Protein AF-A0A350T690-F1 (afdb_monomer)

Radius of gyration: 24.0 Å; Cα contacts (8 Å, |Δi|>4): 121; chains: 1; bounding box: 51×42×86 Å

Structure (mmCIF, N/CA/C/O backbone):
data_AF-A0A350T690-F1
#
_entry.id   AF-A0A350T690-F1
#
loop_
_atom_site.group_PDB
_atom_site.id
_atom_site.type_symbol
_atom_site.label_atom_id
_atom_site.label_alt_id
_atom_site.label_comp_id
_atom_site.label_asym_id
_atom_site.label_entity_id
_atom_site.label_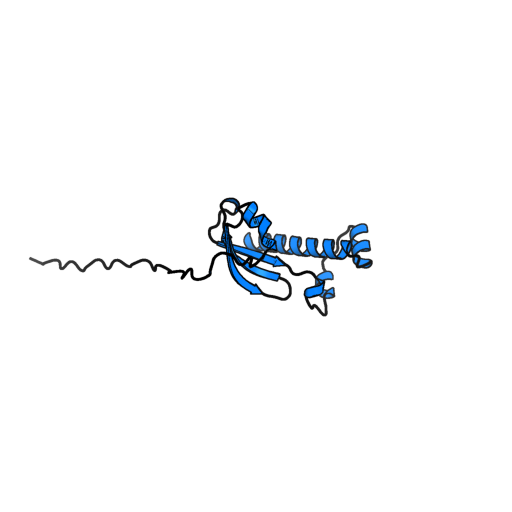seq_id
_atom_site.pdbx_PDB_ins_code
_atom_site.Cartn_x
_atom_site.Cartn_y
_atom_site.Cartn_z
_atom_site.occupancy
_atom_site.B_iso_or_equiv
_atom_site.auth_seq_id
_atom_site.auth_comp_id
_atom_site.auth_asym_id
_atom_site.auth_atom_id
_atom_site.pdbx_PDB_model_num
ATOM 1 N N . MET A 1 1 ? -32.251 -28.801 57.793 1.00 40.56 1 MET A N 1
ATOM 2 C CA . MET A 1 1 ? -32.023 -27.342 57.743 1.00 40.56 1 MET A CA 1
ATOM 3 C C . MET A 1 1 ? -30.608 -27.133 57.214 1.00 40.56 1 MET A C 1
ATOM 5 O O . MET A 1 1 ? -29.666 -27.173 57.987 1.00 40.56 1 MET A O 1
ATOM 9 N N . ALA A 1 2 ? -30.445 -27.100 55.887 1.00 42.25 2 ALA A N 1
ATOM 10 C CA . ALA A 1 2 ? -29.139 -27.029 55.229 1.00 42.25 2 ALA A CA 1
ATOM 11 C C . ALA A 1 2 ? -28.918 -25.597 54.732 1.00 42.25 2 ALA A C 1
ATOM 13 O O . ALA A 1 2 ? -29.647 -25.113 53.866 1.00 42.25 2 ALA A O 1
ATOM 14 N N . THR A 1 3 ? -27.958 -24.905 55.330 1.00 37.97 3 THR A N 1
ATOM 15 C CA . THR A 1 3 ? -27.539 -23.562 54.941 1.00 37.97 3 THR A CA 1
ATOM 16 C C . THR A 1 3 ? -26.763 -23.643 53.628 1.00 37.97 3 THR A C 1
ATOM 18 O O . THR A 1 3 ? -25.667 -24.189 53.561 1.00 37.97 3 THR A O 1
ATOM 21 N N . ARG A 1 4 ? -27.366 -23.115 52.556 1.00 43.03 4 ARG A N 1
ATOM 22 C CA . ARG A 1 4 ? -26.696 -22.841 51.280 1.00 43.03 4 ARG A CA 1
ATOM 23 C C . ARG A 1 4 ? -25.618 -21.785 51.519 1.00 43.03 4 ARG A C 1
ATOM 25 O O . ARG A 1 4 ? -25.939 -20.621 51.740 1.00 43.03 4 ARG A O 1
ATOM 32 N N . THR A 1 5 ? -24.355 -22.181 51.457 1.00 45.44 5 THR A N 1
ATOM 33 C CA . THR A 1 5 ? -23.235 -21.243 51.373 1.00 45.44 5 THR A CA 1
ATOM 34 C C . THR A 1 5 ? -23.144 -20.751 49.931 1.00 45.44 5 THR A C 1
ATOM 36 O O . THR A 1 5 ? -22.804 -21.510 49.026 1.00 45.44 5 THR A O 1
ATOM 39 N N . CYS A 1 6 ? -23.516 -19.494 49.704 1.00 39.53 6 CYS A N 1
ATOM 40 C CA . CYS A 1 6 ? -23.320 -18.809 48.432 1.00 39.53 6 CYS A CA 1
ATOM 41 C C . CYS A 1 6 ? -21.817 -18.563 48.239 1.00 39.53 6 CYS A C 1
ATOM 43 O O . CYS A 1 6 ? -21.218 -17.794 48.988 1.00 39.53 6 CYS A O 1
ATOM 45 N N . LEU A 1 7 ? -21.201 -19.235 47.267 1.00 44.62 7 LEU A N 1
ATOM 46 C CA . LEU A 1 7 ? -19.861 -18.884 46.796 1.00 44.62 7 LEU A CA 1
ATOM 47 C C . LEU A 1 7 ? -19.942 -17.559 46.017 1.00 44.62 7 LEU A C 1
ATOM 49 O O . LEU A 1 7 ? -20.936 -17.342 45.316 1.00 44.62 7 LEU A O 1
ATOM 53 N N . PRO A 1 8 ? -18.947 -16.664 46.126 1.00 43.91 8 PRO A N 1
ATOM 54 C CA . PRO A 1 8 ? -18.973 -15.402 45.405 1.00 43.91 8 PRO A CA 1
ATOM 55 C C . PRO A 1 8 ? -18.801 -15.648 43.902 1.00 43.91 8 PRO A C 1
ATOM 57 O O . PRO A 1 8 ? -17.959 -16.437 43.472 1.00 43.91 8 PRO A O 1
ATOM 60 N N . VAL A 1 9 ? -19.612 -14.948 43.110 1.00 48.53 9 VAL A N 1
ATOM 61 C CA . VAL A 1 9 ? -19.431 -14.804 41.665 1.00 48.53 9 VAL A CA 1
ATOM 62 C C . VAL A 1 9 ? -18.111 -14.069 41.456 1.00 48.53 9 VAL A C 1
ATOM 64 O O . VAL A 1 9 ? -17.992 -12.890 41.781 1.00 48.53 9 VAL A O 1
ATOM 67 N N . ILE A 1 10 ? -17.101 -14.781 40.966 1.00 42.25 10 ILE A N 1
ATOM 68 C CA . ILE A 1 10 ? -15.840 -14.178 40.549 1.00 42.25 10 ILE A CA 1
ATOM 69 C C . ILE A 1 10 ? -16.154 -13.440 39.246 1.00 42.25 10 ILE A C 1
ATOM 71 O O . ILE A 1 10 ? -16.358 -14.069 38.209 1.00 42.25 10 ILE A O 1
ATOM 75 N N . HIS A 1 11 ? -16.269 -12.115 39.316 1.00 36.62 11 HIS A N 1
ATOM 76 C CA . HIS A 1 11 ? -16.233 -11.272 38.128 1.00 36.62 11 HIS A CA 1
ATOM 77 C C . HIS A 1 11 ? -14.870 -11.487 37.465 1.00 36.62 11 HIS A C 1
ATOM 79 O O . HIS A 1 11 ? -13.842 -11.087 38.005 1.00 36.62 11 HIS A O 1
ATOM 85 N N . LEU A 1 12 ? -14.860 -12.176 36.324 1.00 38.69 12 LEU A N 1
ATOM 86 C CA . LEU A 1 12 ? -13.715 -12.175 35.426 1.00 38.69 12 LEU A CA 1
ATOM 87 C C . LEU A 1 12 ? -13.684 -10.786 34.787 1.00 38.69 12 LEU A C 1
ATOM 89 O O . LEU A 1 12 ? -14.519 -10.476 33.940 1.00 38.69 12 LEU A O 1
ATOM 93 N N . GLU A 1 13 ? -12.788 -9.927 35.269 1.00 38.69 13 GLU A N 1
ATOM 94 C CA . GLU A 1 13 ? -12.461 -8.669 34.603 1.00 38.69 13 GLU A CA 1
ATOM 95 C C . GLU A 1 13 ? -11.958 -8.993 33.193 1.00 38.69 13 GLU A C 1
ATOM 97 O O . GLU A 1 13 ? -11.035 -9.794 33.018 1.00 38.69 13 GLU A O 1
ATOM 102 N N . GLU A 1 14 ? -12.599 -8.413 32.177 1.00 47.66 14 GLU A N 1
ATOM 103 C CA . GLU A 1 14 ? -12.094 -8.503 30.811 1.00 47.66 14 GLU A CA 1
ATOM 104 C C . GLU A 1 14 ? -10.700 -7.871 30.756 1.00 47.66 14 GLU A C 1
ATOM 106 O O . GLU A 1 14 ? -10.498 -6.804 31.346 1.00 47.66 14 GLU A O 1
ATOM 111 N N . PRO A 1 15 ? -9.721 -8.495 30.080 1.00 38.41 15 PRO A N 1
ATOM 112 C CA . PRO A 1 15 ? -8.376 -7.956 30.040 1.00 38.41 15 PRO A CA 1
ATOM 113 C C . PRO A 1 15 ? -8.402 -6.635 29.272 1.00 38.41 15 PRO A C 1
ATOM 115 O O . PRO A 1 15 ? -8.476 -6.603 28.042 1.00 38.41 15 PRO A O 1
ATOM 118 N N . THR A 1 16 ? -8.316 -5.527 30.002 1.00 41.75 16 THR A N 1
ATOM 119 C CA . THR A 1 16 ? -8.007 -4.219 29.442 1.00 41.75 16 THR A CA 1
ATOM 120 C C . THR A 1 16 ? -6.589 -4.282 28.887 1.00 41.75 16 THR A C 1
ATOM 122 O O . THR A 1 16 ? -5.593 -4.184 29.602 1.00 41.75 16 THR A O 1
ATOM 125 N N . VAL A 1 17 ? -6.485 -4.487 27.572 1.00 39.47 17 VAL A N 1
ATOM 126 C CA . VAL A 1 17 ? -5.248 -4.248 26.829 1.00 39.47 17 VAL A CA 1
ATOM 127 C C . VAL A 1 17 ? -4.995 -2.746 26.873 1.00 39.47 17 VAL A C 1
ATOM 129 O O . VAL A 1 17 ? -5.490 -1.976 26.051 1.00 39.47 17 VAL A O 1
ATOM 132 N N . SER A 1 18 ? -4.233 -2.326 27.876 1.00 35.69 18 SER A N 1
ATOM 133 C CA . SER A 1 18 ? -3.664 -0.990 27.967 1.00 35.69 18 SER A CA 1
ATOM 134 C C . SER A 1 18 ? -2.623 -0.842 26.859 1.00 35.69 18 SER A C 1
ATOM 136 O O . SER A 1 18 ? -1.456 -1.186 27.028 1.00 35.69 18 SER A O 1
ATOM 138 N N . ILE A 1 19 ? -3.054 -0.374 25.686 1.00 45.38 19 ILE A N 1
ATOM 139 C CA . ILE A 1 19 ? -2.138 0.131 24.665 1.00 45.38 19 ILE A CA 1
ATOM 140 C C . ILE A 1 19 ? -1.556 1.419 25.242 1.00 45.38 19 ILE A C 1
ATOM 142 O O . ILE A 1 19 ? -2.218 2.454 25.237 1.00 45.38 19 ILE A O 1
ATOM 146 N N . GLU A 1 20 ? -0.340 1.353 25.778 1.00 35.56 20 GLU A N 1
ATOM 147 C CA . GLU A 1 20 ? 0.422 2.540 26.151 1.00 35.56 20 GLU A CA 1
ATOM 148 C C . GLU A 1 20 ? 0.634 3.402 24.896 1.00 35.56 20 GLU A C 1
ATOM 150 O O . GLU A 1 20 ? 1.514 3.164 24.068 1.00 35.56 20 GLU A O 1
ATOM 155 N N . THR A 1 21 ? -0.217 4.413 24.724 1.00 47.94 21 THR A N 1
ATOM 156 C CA . THR A 1 21 ? -0.060 5.481 23.737 1.00 47.94 21 THR A CA 1
ATOM 157 C C . THR A 1 21 ? 0.991 6.464 24.234 1.00 47.94 21 THR A C 1
ATOM 159 O O . THR A 1 21 ? 0.681 7.594 24.603 1.00 47.94 21 THR A O 1
ATOM 162 N N . SER A 1 22 ? 2.254 6.048 24.258 1.00 45.34 22 SER A N 1
ATOM 163 C CA . SER A 1 22 ? 3.369 6.990 24.309 1.00 45.34 22 SER A CA 1
ATOM 164 C C . SER A 1 22 ? 4.103 6.958 22.976 1.00 45.34 22 SER A C 1
ATOM 166 O O . SER A 1 22 ? 5.122 6.291 22.803 1.00 45.34 22 SER A O 1
ATOM 168 N N . ASN A 1 23 ? 3.573 7.687 22.002 1.00 44.81 23 ASN A N 1
ATOM 169 C CA . ASN A 1 23 ? 4.408 8.214 20.936 1.00 44.81 23 ASN A CA 1
ATOM 170 C C . ASN A 1 23 ? 3.846 9.575 20.528 1.00 44.81 23 ASN A C 1
ATOM 172 O O . ASN A 1 23 ? 2.644 9.666 20.275 1.00 44.81 23 ASN A O 1
ATOM 176 N N . PRO A 1 24 ? 4.662 10.641 20.540 1.00 44.34 24 PRO A N 1
ATOM 177 C CA . PRO A 1 24 ? 4.169 11.975 20.270 1.00 44.34 24 PRO A CA 1
ATOM 178 C C . PRO A 1 24 ? 3.565 12.034 18.868 1.00 44.34 24 PRO A C 1
ATOM 180 O O . PRO A 1 24 ? 4.137 11.556 17.887 1.00 44.34 24 PRO A O 1
ATOM 183 N N . VAL A 1 25 ? 2.379 12.631 18.823 1.00 44.19 25 VAL A N 1
ATOM 184 C CA . VAL A 1 25 ? 1.721 13.145 17.627 1.00 44.19 25 VAL A CA 1
ATOM 185 C C . VAL A 1 25 ? 2.759 13.860 16.758 1.00 44.19 25 VAL A C 1
ATOM 187 O O . VAL A 1 25 ? 3.380 14.816 17.217 1.00 44.19 25 VAL A O 1
ATOM 190 N N . GLY A 1 26 ? 2.924 13.421 15.506 1.00 43.53 26 GLY A N 1
ATOM 191 C CA . GLY A 1 26 ? 3.457 14.301 14.462 1.00 43.53 26 GLY A CA 1
ATOM 192 C C . GLY A 1 26 ? 4.632 13.825 13.611 1.00 43.53 26 GLY A C 1
ATOM 193 O O . GLY A 1 26 ? 5.153 14.646 12.864 1.00 43.53 26 GLY A O 1
ATOM 194 N N . GLU A 1 27 ? 5.050 12.558 13.638 1.00 49.75 27 GLU A N 1
ATOM 195 C CA . GLU A 1 27 ? 5.962 12.069 12.594 1.00 49.75 27 GLU A CA 1
ATOM 196 C C . GLU A 1 27 ? 5.151 11.440 11.462 1.00 49.75 27 GLU A C 1
ATOM 198 O O . GLU A 1 27 ? 4.396 10.493 11.678 1.00 49.75 27 GLU A O 1
ATOM 203 N N . ASN A 1 28 ? 5.264 11.986 10.251 1.00 60.94 28 ASN A N 1
ATOM 204 C CA . ASN A 1 28 ? 4.639 11.431 9.055 1.00 60.94 28 ASN A CA 1
ATOM 205 C C . ASN A 1 28 ? 5.352 10.117 8.687 1.00 60.94 28 ASN A C 1
ATOM 207 O O . ASN A 1 28 ? 6.246 10.099 7.846 1.00 60.94 28 ASN A O 1
ATOM 211 N N . ARG A 1 29 ? 5.020 9.028 9.397 1.00 71.69 29 ARG A N 1
ATOM 212 C CA . ARG A 1 29 ? 5.728 7.734 9.327 1.00 71.69 29 ARG A CA 1
ATOM 213 C C . ARG A 1 29 ? 5.653 7.082 7.945 1.00 71.69 29 ARG A C 1
ATOM 215 O O . ARG A 1 29 ? 6.517 6.281 7.607 1.00 71.69 29 ARG A O 1
ATOM 222 N N . ALA A 1 30 ? 4.629 7.427 7.169 1.00 81.44 30 ALA A N 1
ATOM 223 C CA . ALA A 1 30 ? 4.390 6.931 5.821 1.00 81.44 30 ALA A CA 1
ATOM 224 C C . ALA A 1 30 ? 3.661 8.016 5.002 1.00 81.44 30 ALA A C 1
ATOM 226 O O . ALA A 1 30 ? 2.430 7.980 4.905 1.00 81.44 30 ALA A O 1
ATOM 227 N N . PRO A 1 31 ? 4.382 9.006 4.439 1.00 88.00 31 PRO A N 1
ATOM 228 C CA . PRO A 1 31 ? 3.778 10.098 3.670 1.00 88.00 31 PRO A CA 1
ATOM 229 C C . PRO A 1 31 ? 2.977 9.608 2.459 1.00 88.00 31 PRO A C 1
ATOM 231 O O . PRO A 1 31 ? 2.038 10.272 2.028 1.00 88.00 31 PRO A O 1
ATOM 234 N N . GLU A 1 32 ? 3.304 8.427 1.934 1.00 89.75 32 GLU A N 1
ATOM 235 C CA . GLU A 1 32 ? 2.597 7.776 0.833 1.00 89.75 32 GLU A CA 1
ATOM 236 C C . GLU A 1 32 ? 1.148 7.407 1.185 1.00 89.75 32 GLU A C 1
ATOM 238 O O . GLU A 1 32 ? 0.357 7.130 0.286 1.00 89.75 32 GLU A O 1
ATOM 243 N N . LEU A 1 33 ? 0.789 7.401 2.474 1.00 93.38 33 LEU A N 1
ATOM 244 C CA . LEU A 1 33 ? -0.557 7.090 2.956 1.00 93.38 33 LEU A CA 1
ATOM 245 C C . LEU A 1 33 ? -1.438 8.329 3.165 1.00 93.38 33 LEU A C 1
ATOM 247 O O . LEU A 1 33 ? -2.581 8.180 3.592 1.00 93.38 33 LEU A O 1
ATOM 251 N N . ALA A 1 34 ? -0.950 9.534 2.850 1.00 93.38 34 ALA A N 1
ATOM 252 C CA . ALA A 1 34 ? -1.694 10.778 3.056 1.00 93.38 34 ALA A CA 1
ATOM 253 C C . ALA A 1 34 ? -3.088 10.758 2.404 1.00 93.38 34 ALA A C 1
ATOM 255 O O . ALA A 1 34 ? -4.071 11.068 3.067 1.00 93.38 34 ALA A O 1
ATOM 256 N N . SER A 1 35 ? -3.208 10.281 1.161 1.00 94.62 35 SER A N 1
ATOM 257 C CA . SER A 1 35 ? -4.511 10.205 0.485 1.00 94.62 35 SER A CA 1
ATOM 258 C C . SER A 1 35 ? -5.498 9.271 1.191 1.00 94.62 35 SER A C 1
ATOM 260 O O . SER A 1 35 ? -6.690 9.538 1.204 1.00 94.62 35 SER A O 1
ATOM 262 N N . PHE A 1 36 ? -5.022 8.199 1.833 1.00 95.19 36 PHE A N 1
ATOM 263 C CA . PHE A 1 36 ? -5.889 7.287 2.586 1.00 95.19 36 PHE A CA 1
ATOM 264 C C . PHE A 1 36 ? -6.381 7.904 3.901 1.00 95.19 36 PHE A C 1
ATOM 266 O O . PHE A 1 36 ? -7.458 7.530 4.371 1.00 95.19 36 PHE A O 1
ATOM 273 N N . LEU A 1 37 ? -5.604 8.819 4.493 1.00 94.06 37 LEU A N 1
ATOM 274 C CA . LEU A 1 37 ? -6.037 9.631 5.634 1.00 94.06 37 LEU A CA 1
ATOM 275 C C . LEU A 1 37 ? -7.102 10.638 5.189 1.00 94.06 37 LEU A C 1
ATOM 277 O O . LEU A 1 37 ? -8.165 10.717 5.804 1.00 94.06 37 LEU A O 1
ATOM 281 N N . ASP A 1 38 ? -6.845 11.345 4.087 1.00 94.62 38 ASP A N 1
ATOM 282 C CA . ASP A 1 38 ? -7.756 12.350 3.527 1.00 94.62 38 ASP A CA 1
ATOM 283 C C . ASP A 1 38 ? -9.103 11.733 3.107 1.00 94.62 38 ASP A C 1
ATOM 285 O O . ASP A 1 38 ? -10.166 12.292 3.371 1.00 94.62 38 ASP A O 1
ATOM 289 N N . GLU A 1 39 ? -9.067 10.541 2.507 1.00 96.12 39 GLU A N 1
ATOM 290 C CA . GLU A 1 39 ? -10.245 9.775 2.077 1.00 96.12 39 GLU A CA 1
ATOM 291 C C . GLU A 1 39 ? -10.896 8.958 3.207 1.00 96.12 39 GLU A C 1
ATOM 293 O O . GLU A 1 39 ? -11.873 8.247 2.975 1.00 96.12 39 GLU A O 1
ATOM 298 N N . GLN A 1 40 ? -10.384 9.050 4.439 1.00 95.69 40 GLN A N 1
ATOM 299 C CA . GLN A 1 40 ? -10.919 8.361 5.620 1.00 95.69 40 GLN A CA 1
ATOM 300 C C . GLN A 1 40 ? -10.941 6.824 5.519 1.00 95.69 40 GLN A C 1
ATOM 302 O O . GLN A 1 40 ? -11.712 6.160 6.220 1.00 95.69 40 GLN A O 1
ATOM 307 N N . PHE A 1 41 ? -10.081 6.233 4.687 1.00 96.44 41 PHE A N 1
ATOM 308 C CA . PHE A 1 41 ? -9.823 4.790 4.705 1.00 96.44 41 PHE A CA 1
ATOM 309 C C . PHE A 1 41 ? -8.989 4.393 5.923 1.00 96.44 41 PHE A C 1
ATOM 311 O O . PHE A 1 41 ? -9.210 3.340 6.518 1.00 96.44 41 PHE A O 1
ATOM 318 N N . ILE A 1 42 ? -8.065 5.252 6.343 1.00 96.31 42 ILE A N 1
ATOM 319 C CA . ILE A 1 42 ? -7.346 5.128 7.612 1.00 96.31 42 ILE A CA 1
ATOM 320 C C . ILE A 1 42 ? -7.523 6.412 8.413 1.00 96.31 42 ILE A C 1
ATOM 322 O O . ILE A 1 42 ? -7.686 7.485 7.845 1.00 96.31 42 ILE A O 1
ATOM 326 N N . SER A 1 43 ? -7.492 6.310 9.735 1.00 95.56 43 SER A N 1
ATOM 327 C CA . SER A 1 43 ? -7.526 7.476 10.628 1.00 95.56 43 SER A CA 1
ATOM 328 C C . SER A 1 43 ? -6.163 7.766 11.254 1.00 95.56 43 SER A C 1
ATOM 330 O O . SER A 1 43 ? -5.869 8.905 11.602 1.00 95.56 43 SER A O 1
ATOM 332 N N . GLU A 1 44 ? -5.316 6.743 11.386 1.00 94.19 44 GLU A N 1
ATOM 333 C CA . GLU A 1 44 ? -4.025 6.851 12.060 1.00 94.19 44 GLU A CA 1
ATOM 334 C C . GLU A 1 44 ? -3.061 5.753 11.587 1.00 94.19 44 GLU A C 1
ATOM 336 O O . GLU A 1 44 ? -3.450 4.590 11.445 1.00 94.19 44 GLU A O 1
ATOM 341 N N . VAL A 1 45 ? -1.783 6.093 11.393 1.00 95.12 45 VAL A N 1
ATOM 342 C CA . VAL A 1 45 ? -0.702 5.114 11.187 1.00 95.12 45 VAL A CA 1
ATOM 343 C C . VAL A 1 45 ? -0.055 4.814 12.537 1.00 95.12 45 VAL A C 1
ATOM 345 O O . VAL A 1 45 ? 0.623 5.664 13.107 1.00 95.12 45 VAL A O 1
ATOM 348 N N . LEU A 1 46 ? -0.233 3.595 13.046 1.00 94.19 46 LEU A N 1
ATOM 349 C CA . LEU A 1 46 ? 0.184 3.236 14.403 1.00 94.19 46 LEU A CA 1
ATOM 350 C C . LEU A 1 46 ? 1.678 2.900 14.451 1.00 94.19 46 LEU A C 1
ATOM 352 O O . LEU A 1 46 ? 2.452 3.494 15.205 1.00 94.19 46 LEU A O 1
ATOM 356 N N . ARG A 1 47 ? 2.108 1.922 13.648 1.00 93.75 47 ARG A N 1
ATOM 357 C CA . ARG A 1 47 ? 3.495 1.431 13.637 1.00 93.75 47 ARG A CA 1
ATOM 358 C C . ARG A 1 47 ? 3.828 0.676 12.361 1.00 93.75 47 ARG A C 1
ATOM 360 O O . ARG A 1 47 ? 2.937 0.137 11.705 1.00 93.75 47 ARG A O 1
ATOM 367 N N . GLU A 1 48 ? 5.117 0.570 12.062 1.00 95.56 48 GLU A N 1
ATOM 368 C CA . GLU A 1 48 ? 5.593 -0.394 11.075 1.00 95.56 48 GLU A CA 1
ATOM 369 C C . GLU A 1 48 ? 5.321 -1.812 11.600 1.00 95.56 48 GLU A C 1
ATOM 371 O O . GLU A 1 48 ? 5.638 -2.133 12.747 1.00 95.56 48 GLU A O 1
ATOM 376 N N . LEU A 1 49 ? 4.707 -2.655 10.772 1.00 95.69 49 LEU A N 1
ATOM 377 C CA . LEU A 1 49 ? 4.555 -4.080 11.050 1.00 95.69 49 LEU A CA 1
ATOM 378 C C . LEU A 1 49 ? 5.802 -4.844 10.602 1.00 95.69 49 LEU A C 1
ATOM 380 O O . LEU A 1 49 ? 6.348 -5.653 11.350 1.00 95.69 49 LEU A O 1
ATOM 384 N N . LYS A 1 50 ? 6.213 -4.619 9.349 1.00 93.88 50 LYS A N 1
ATOM 385 C CA . LYS A 1 50 ? 7.360 -5.285 8.729 1.00 93.88 50 LYS A CA 1
ATOM 386 C C . LYS A 1 50 ? 7.826 -4.532 7.487 1.00 93.88 50 LYS A C 1
ATOM 388 O O . LYS A 1 50 ? 7.053 -4.373 6.544 1.00 93.88 50 LYS A O 1
ATOM 393 N N . SER A 1 51 ? 9.108 -4.192 7.430 1.00 91.38 51 SER A N 1
ATOM 394 C CA . SER A 1 51 ? 9.788 -3.781 6.199 1.00 91.38 51 SER A CA 1
ATOM 395 C C . SER A 1 51 ? 10.432 -4.973 5.483 1.00 91.38 51 SER A C 1
ATOM 397 O O . SER A 1 51 ? 11.034 -5.861 6.096 1.00 91.38 51 SER A O 1
ATOM 399 N N . GLY A 1 52 ? 10.288 -5.010 4.161 1.00 87.81 52 GLY A N 1
ATOM 400 C CA . GLY A 1 52 ? 10.908 -5.990 3.278 1.00 87.81 52 GLY A CA 1
ATOM 401 C C . GLY A 1 52 ? 11.447 -5.353 1.997 1.00 87.81 52 GLY A C 1
ATOM 402 O O . GLY A 1 52 ? 11.326 -4.147 1.771 1.00 87.81 52 GLY A O 1
ATOM 403 N N . LYS A 1 53 ? 12.037 -6.189 1.131 1.00 83.12 53 LYS A N 1
ATOM 404 C CA . LYS A 1 53 ? 12.612 -5.756 -0.158 1.00 83.12 53 LYS A CA 1
ATOM 405 C C . LYS A 1 53 ? 11.570 -5.176 -1.115 1.00 83.12 53 LYS A C 1
ATOM 407 O O . LYS A 1 53 ? 11.876 -4.281 -1.891 1.00 83.12 53 LYS A O 1
ATOM 412 N N . GLU A 1 54 ? 10.348 -5.697 -1.074 1.00 86.00 54 GLU A N 1
ATOM 413 C CA . GLU A 1 54 ? 9.291 -5.336 -2.025 1.00 86.00 54 GLU A CA 1
ATOM 414 C C . GLU A 1 54 ? 8.354 -4.251 -1.507 1.00 86.00 54 GLU A C 1
ATOM 416 O O . GLU A 1 54 ? 7.832 -3.457 -2.291 1.00 86.00 54 GLU A O 1
ATOM 421 N N . ALA A 1 55 ? 8.118 -4.235 -0.199 1.00 91.56 55 ALA A N 1
ATOM 422 C CA . ALA A 1 55 ? 7.148 -3.368 0.440 1.00 91.56 55 ALA A CA 1
ATOM 423 C C . ALA A 1 55 ? 7.427 -3.246 1.939 1.00 91.56 55 ALA A C 1
ATOM 425 O O . ALA A 1 55 ? 8.074 -4.113 2.534 1.00 91.56 55 ALA A O 1
ATOM 426 N N . THR A 1 56 ? 6.862 -2.206 2.537 1.00 93.69 56 THR A N 1
ATOM 427 C CA . THR A 1 56 ? 6.693 -2.075 3.981 1.00 93.69 56 THR A CA 1
ATOM 428 C C . THR A 1 56 ? 5.212 -2.186 4.317 1.00 93.69 56 THR A C 1
ATOM 430 O O . THR A 1 56 ? 4.374 -1.550 3.680 1.00 93.69 56 THR A O 1
ATOM 433 N N . ALA A 1 57 ? 4.886 -3.007 5.309 1.00 95.81 57 ALA A N 1
ATOM 434 C CA . ALA A 1 57 ? 3.549 -3.113 5.869 1.00 95.81 57 ALA A CA 1
ATOM 435 C C . ALA A 1 57 ? 3.449 -2.266 7.141 1.00 95.81 57 ALA A C 1
ATOM 437 O O . ALA A 1 57 ? 4.313 -2.356 8.016 1.00 95.81 57 ALA A O 1
ATOM 438 N N . TRP A 1 58 ? 2.373 -1.496 7.255 1.00 96.56 58 TRP A N 1
ATOM 439 C CA . TRP A 1 58 ? 2.060 -0.637 8.393 1.00 96.56 58 TRP A CA 1
ATOM 440 C C . TRP A 1 58 ? 0.765 -1.091 9.050 1.00 96.56 58 TRP A C 1
ATOM 442 O O . TRP A 1 58 ? -0.196 -1.415 8.357 1.00 96.56 58 TRP A O 1
ATOM 452 N N . VAL A 1 59 ? 0.732 -1.100 10.382 1.00 96.75 59 VAL A N 1
ATOM 453 C CA . VAL A 1 59 ? -0.520 -1.248 11.130 1.00 96.75 59 VAL A CA 1
ATOM 454 C C . VAL A 1 59 ? -1.161 0.127 11.247 1.00 96.75 59 VAL A C 1
ATOM 456 O O . VAL A 1 59 ? -0.529 1.061 11.749 1.00 96.75 59 VAL A O 1
ATOM 459 N N . CYS A 1 60 ? -2.414 0.235 10.825 1.00 96.56 60 CYS A N 1
ATOM 460 C CA . CYS A 1 60 ? -3.190 1.466 10.844 1.00 96.56 60 CYS A CA 1
ATOM 461 C C . CYS A 1 60 ? -4.510 1.252 11.585 1.00 96.56 60 CYS A C 1
ATOM 463 O O . CYS A 1 60 ? -5.071 0.153 11.585 1.00 96.56 60 CYS A O 1
ATOM 465 N N . ARG A 1 61 ? -5.027 2.324 12.180 1.00 97.25 61 ARG A N 1
ATOM 466 C CA . ARG A 1 61 ? -6.425 2.384 12.595 1.00 97.25 61 ARG A CA 1
ATOM 467 C C . ARG A 1 61 ? -7.274 2.635 11.356 1.00 97.25 61 ARG A C 1
ATOM 469 O O . ARG A 1 61 ? -6.974 3.552 10.586 1.00 97.25 61 ARG A O 1
ATOM 476 N N . GLY A 1 62 ? -8.301 1.820 11.150 1.00 96.94 62 GLY A N 1
ATOM 477 C CA . GLY A 1 62 ? -9.212 2.032 10.035 1.00 96.94 62 GLY A CA 1
ATOM 478 C C . GLY A 1 62 ? -10.048 3.291 10.248 1.00 96.94 62 GLY A C 1
ATOM 479 O O . GLY A 1 62 ? -10.317 3.719 11.375 1.00 96.94 62 GLY A O 1
ATOM 480 N N . GLY A 1 63 ? -10.365 3.960 9.146 1.00 94.81 63 GLY A N 1
ATOM 481 C CA . GLY A 1 63 ? -11.300 5.076 9.139 1.00 94.81 63 GLY A CA 1
ATOM 482 C C . GLY A 1 63 ? -12.707 4.616 8.740 1.00 94.81 63 GLY A C 1
ATOM 483 O O . GLY A 1 63 ? -12.880 3.467 8.313 1.00 94.81 63 GLY A O 1
ATOM 484 N N . PRO A 1 64 ? -13.715 5.499 8.843 1.00 95.81 64 PRO A N 1
ATOM 485 C CA . PRO A 1 64 ? -15.100 5.193 8.490 1.00 95.81 64 PRO A CA 1
ATOM 486 C C . PRO A 1 64 ? -15.282 4.535 7.114 1.00 95.81 64 PRO A C 1
A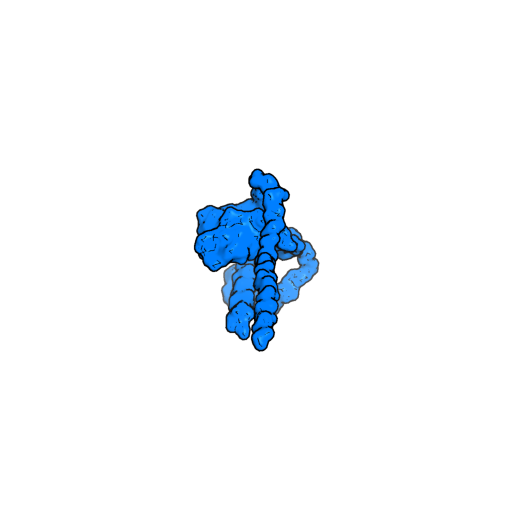TOM 488 O O . PRO A 1 64 ? -16.115 3.643 6.982 1.00 95.81 64 PRO A O 1
ATOM 491 N N . ALA A 1 65 ? -14.486 4.918 6.107 1.00 95.38 65 ALA A N 1
ATOM 492 C CA . ALA A 1 65 ? -14.596 4.366 4.755 1.00 95.38 65 ALA A CA 1
ATOM 493 C C . ALA A 1 65 ? -14.103 2.912 4.644 1.00 95.38 65 ALA A C 1
ATOM 495 O O . ALA A 1 65 ? -14.499 2.200 3.724 1.00 95.38 65 ALA A O 1
ATOM 496 N N . SER A 1 66 ? -13.260 2.449 5.574 1.00 94.06 66 SER A N 1
ATOM 497 C CA . SER A 1 66 ? -12.754 1.070 5.563 1.00 94.06 66 SER A CA 1
ATOM 498 C C . SER A 1 66 ? -13.742 0.042 6.110 1.00 94.06 66 SER A C 1
ATOM 500 O O . SER A 1 66 ? -13.664 -1.119 5.725 1.00 94.06 66 SER A O 1
ATOM 502 N N . GLY A 1 67 ? -14.637 0.439 7.023 1.00 95.12 67 GLY A N 1
ATOM 503 C CA . GLY A 1 67 ? -15.526 -0.488 7.733 1.00 95.12 67 GLY A CA 1
ATOM 504 C C . GLY A 1 67 ? -14.824 -1.437 8.719 1.00 95.12 67 GLY A C 1
ATOM 505 O O . GLY A 1 67 ? -15.445 -2.394 9.177 1.00 95.12 67 GLY A O 1
ATOM 506 N N . HIS A 1 68 ? -13.553 -1.193 9.054 1.00 94.94 68 HIS A N 1
ATOM 507 C CA . HIS A 1 68 ? -12.754 -2.035 9.947 1.00 94.94 68 HIS A CA 1
ATOM 508 C C . HIS A 1 68 ? -12.014 -1.193 10.994 1.00 94.94 68 HIS A C 1
ATOM 510 O O . HIS A 1 68 ? -11.546 -0.103 10.690 1.00 94.94 68 HIS A O 1
ATOM 516 N N . ASP A 1 69 ? -11.841 -1.707 12.215 1.00 95.19 69 ASP A N 1
ATOM 517 C CA . ASP A 1 69 ? -11.147 -0.968 13.287 1.00 95.19 69 ASP A CA 1
ATOM 518 C C . ASP A 1 69 ? -9.624 -0.923 13.092 1.00 95.19 69 ASP A C 1
ATOM 520 O O . ASP A 1 69 ? -8.957 0.067 13.408 1.00 95.19 69 ASP A O 1
ATOM 524 N N . LEU A 1 70 ? -9.062 -2.007 12.557 1.00 96.38 70 LEU A N 1
ATOM 525 C CA . LEU A 1 70 ? -7.637 -2.173 12.292 1.00 96.38 70 LEU A CA 1
ATOM 526 C C . LEU A 1 70 ? -7.435 -2.677 10.870 1.00 96.38 70 LEU A C 1
ATOM 528 O O . LEU A 1 70 ? -8.062 -3.648 10.448 1.00 96.38 70 LEU A O 1
ATOM 532 N N . VAL A 1 71 ? -6.510 -2.040 10.159 1.00 96.94 71 VAL A N 1
ATOM 533 C CA . VAL A 1 71 ? -6.145 -2.401 8.788 1.00 96.94 71 VAL A CA 1
ATOM 534 C C . VAL A 1 71 ? -4.630 -2.415 8.623 1.00 96.94 71 VAL A C 1
ATOM 536 O O . VAL A 1 71 ? -3.890 -1.791 9.389 1.00 96.94 71 VAL A O 1
ATOM 539 N N . VAL A 1 72 ? -4.156 -3.139 7.610 1.00 96.69 72 VAL A N 1
ATOM 540 C CA . VAL A 1 72 ? -2.743 -3.142 7.221 1.00 96.69 72 VAL A CA 1
ATOM 541 C C . VAL A 1 72 ? -2.589 -2.404 5.900 1.00 96.69 72 VAL A C 1
ATOM 543 O O . VAL A 1 72 ? -3.164 -2.809 4.892 1.00 96.69 72 VAL A O 1
ATOM 546 N N . ALA A 1 73 ? -1.775 -1.350 5.891 1.00 96.19 73 ALA A N 1
ATOM 547 C CA . ALA A 1 73 ? -1.411 -0.638 4.673 1.00 96.19 73 ALA A CA 1
ATOM 548 C C . ALA A 1 73 ? -0.079 -1.175 4.131 1.00 96.19 73 ALA A C 1
ATOM 550 O O . ALA A 1 73 ? 0.950 -1.119 4.809 1.00 96.19 73 ALA A O 1
ATOM 551 N N . LYS A 1 74 ? -0.086 -1.708 2.903 1.00 95.19 74 LYS A N 1
ATOM 552 C CA . LYS A 1 74 ? 1.114 -2.222 2.225 1.00 95.19 74 LYS A CA 1
ATOM 553 C C . LYS A 1 74 ? 1.647 -1.182 1.236 1.00 95.19 74 LYS A C 1
ATOM 555 O O . LYS A 1 74 ? 1.074 -0.985 0.169 1.00 95.19 74 LYS A O 1
ATOM 560 N N . VAL A 1 75 ? 2.767 -0.548 1.577 1.00 93.06 75 VAL A N 1
ATOM 561 C CA . VAL A 1 75 ? 3.440 0.462 0.747 1.00 93.06 75 VAL A CA 1
ATOM 562 C C . VAL A 1 75 ? 4.565 -0.198 -0.039 1.00 93.06 75 VAL A C 1
ATOM 564 O O . VAL A 1 75 ? 5.541 -0.683 0.532 1.00 93.06 75 VAL A O 1
ATOM 567 N N . TYR A 1 76 ? 4.433 -0.244 -1.361 1.00 90.88 76 TYR A N 1
ATOM 568 C CA . TYR A 1 76 ? 5.389 -0.913 -2.237 1.00 90.88 76 TYR A CA 1
ATOM 569 C C . TYR A 1 76 ? 6.589 -0.030 -2.600 1.00 90.88 76 TYR A C 1
ATOM 571 O O . TYR A 1 76 ? 6.435 1.141 -2.933 1.00 90.88 76 TYR A O 1
ATOM 579 N N . ARG A 1 77 ? 7.785 -0.625 -2.646 1.00 86.31 77 ARG A N 1
ATOM 580 C CA . ARG A 1 77 ? 9.030 0.062 -3.025 1.00 86.31 77 ARG A CA 1
ATOM 581 C C . ARG A 1 77 ? 9.207 0.128 -4.545 1.00 86.31 77 ARG A C 1
ATOM 583 O O . ARG A 1 77 ? 8.817 -0.827 -5.225 1.00 86.31 77 ARG A O 1
ATOM 590 N N . PRO A 1 78 ? 9.836 1.168 -5.115 1.00 79.06 78 PRO A N 1
ATOM 591 C CA . PRO A 1 78 ? 10.195 1.203 -6.534 1.00 79.0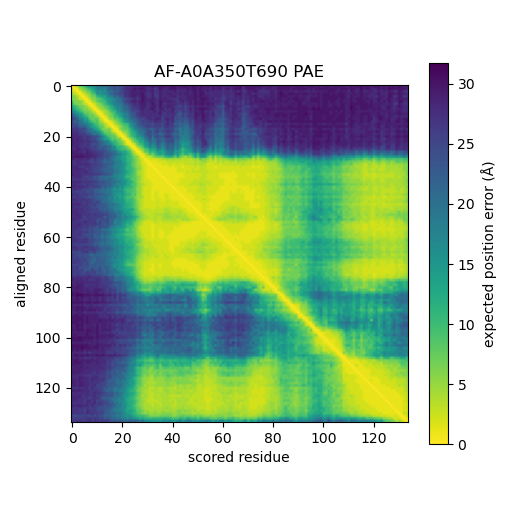6 78 PRO A CA 1
ATOM 592 C C . PRO A 1 78 ? 11.056 0.002 -6.943 1.00 79.06 78 PRO A C 1
ATOM 594 O O . PRO A 1 78 ? 11.923 -0.416 -6.185 1.00 79.06 78 PRO A O 1
ATOM 597 N N . ILE A 1 79 ? 10.881 -0.525 -8.164 1.00 72.44 79 ILE A N 1
ATOM 598 C CA . ILE A 1 79 ? 11.635 -1.701 -8.662 1.00 72.44 79 ILE A CA 1
ATOM 599 C C . ILE A 1 79 ? 13.156 -1.541 -8.500 1.00 72.44 79 ILE A C 1
ATOM 601 O O . ILE A 1 79 ? 13.839 -2.498 -8.148 1.00 72.44 79 ILE A O 1
ATOM 605 N N . VAL A 1 80 ? 13.676 -0.328 -8.706 1.00 67.94 80 VAL A N 1
ATOM 606 C CA . VAL A 1 80 ? 15.114 -0.021 -8.601 1.00 67.94 80 VAL A CA 1
ATOM 607 C C . VAL A 1 80 ? 15.692 -0.251 -7.199 1.00 67.94 80 VAL A C 1
ATOM 609 O O . VAL A 1 80 ? 16.882 -0.512 -7.075 1.00 67.94 80 VAL A O 1
ATOM 612 N N . GLU A 1 81 ? 14.857 -0.214 -6.161 1.00 66.75 81 GLU A N 1
ATOM 613 C CA . GLU A 1 81 ? 15.250 -0.411 -4.760 1.00 66.75 81 GLU A CA 1
ATOM 614 C C . GLU A 1 81 ? 15.051 -1.855 -4.281 1.00 66.75 81 GLU A C 1
ATOM 616 O O . GLU A 1 81 ? 15.480 -2.212 -3.185 1.00 66.75 81 GLU A O 1
ATOM 621 N N . ARG A 1 82 ? 14.428 -2.723 -5.090 1.00 70.75 82 ARG A N 1
ATOM 622 C CA . ARG A 1 82 ? 14.035 -4.073 -4.653 1.00 70.75 82 ARG A CA 1
ATOM 623 C C . ARG A 1 82 ? 15.187 -5.077 -4.585 1.00 70.75 82 ARG A C 1
ATOM 625 O O . ARG A 1 82 ? 15.009 -6.175 -4.062 1.00 70.75 82 ARG A O 1
ATOM 632 N N . GLY A 1 83 ? 16.372 -4.719 -5.086 1.00 56.97 83 GLY A N 1
ATOM 633 C CA . GLY A 1 83 ? 17.591 -5.526 -4.959 1.00 56.97 83 GLY A CA 1
ATOM 634 C C . GLY A 1 83 ? 17.442 -6.969 -5.455 1.00 56.97 83 GLY A C 1
ATOM 635 O O . GLY A 1 83 ? 18.054 -7.881 -4.888 1.00 56.97 83 GLY A O 1
ATOM 636 N N . PHE A 1 84 ? 16.600 -7.200 -6.465 1.00 57.28 84 PHE A N 1
ATOM 637 C CA . PHE A 1 84 ? 16.480 -8.510 -7.085 1.00 57.28 84 PHE A CA 1
ATOM 638 C C . PHE A 1 84 ? 17.639 -8.714 -8.062 1.00 57.28 84 PHE A C 1
ATOM 640 O O . PHE A 1 84 ? 17.975 -7.853 -8.870 1.00 57.28 84 PHE A O 1
ATOM 647 N N . LYS A 1 85 ? 18.313 -9.860 -7.925 1.00 53.09 85 LYS A N 1
ATOM 648 C CA . LYS A 1 85 ? 19.354 -10.309 -8.857 1.00 53.09 85 LYS A CA 1
ATOM 649 C C . LYS A 1 85 ? 18.785 -11.206 -9.965 1.00 53.09 85 LYS A C 1
ATOM 651 O O . LYS A 1 85 ? 19.541 -11.591 -10.847 1.00 53.09 85 LYS A O 1
ATOM 656 N N . ASN A 1 86 ? 17.500 -11.580 -9.905 1.00 53.47 86 ASN A N 1
ATOM 657 C CA . ASN A 1 86 ? 16.911 -12.548 -10.833 1.00 53.47 86 ASN A CA 1
ATOM 658 C C . ASN A 1 86 ? 15.388 -12.373 -11.005 1.00 53.47 86 ASN A C 1
ATOM 660 O O . ASN A 1 86 ? 14.582 -13.204 -10.595 1.00 53.47 86 ASN A O 1
ATOM 664 N N . ASP A 1 87 ? 14.996 -11.248 -11.593 1.00 57.78 87 ASP A N 1
ATOM 665 C CA . ASP A 1 87 ? 13.603 -10.824 -11.788 1.00 57.78 87 ASP A CA 1
ATOM 666 C C . ASP A 1 87 ? 12.899 -11.629 -12.895 1.00 57.78 87 ASP A C 1
ATOM 668 O O . ASP A 1 87 ? 11.672 -11.617 -12.987 1.00 57.78 87 ASP A O 1
ATOM 672 N N . ALA A 1 88 ? 13.673 -12.329 -13.736 1.00 57.22 88 ALA A N 1
ATOM 673 C CA . ALA A 1 88 ? 13.191 -13.073 -14.901 1.00 57.22 88 ALA A CA 1
ATOM 674 C C . ALA A 1 88 ? 12.160 -14.150 -14.525 1.00 57.22 88 ALA A C 1
ATOM 676 O O . ALA A 1 88 ? 11.133 -14.275 -15.187 1.00 57.22 88 ALA A O 1
ATOM 677 N N . VAL A 1 89 ? 12.365 -14.829 -13.393 1.00 53.44 89 VAL A N 1
ATOM 678 C CA . VAL A 1 89 ? 11.465 -15.882 -12.892 1.00 53.44 89 VAL A CA 1
ATOM 679 C C . VAL A 1 89 ? 10.072 -15.335 -12.545 1.00 53.44 89 VAL A C 1
ATOM 681 O O . VAL A 1 89 ? 9.071 -16.022 -12.719 1.00 53.44 89 VAL A O 1
ATOM 684 N N . TYR A 1 90 ? 9.964 -14.070 -12.119 1.00 57.12 90 TYR A N 1
ATOM 685 C CA . TYR A 1 90 ? 8.663 -13.431 -11.868 1.00 57.12 90 TYR A CA 1
ATOM 686 C C . TYR A 1 90 ? 7.966 -12.945 -13.147 1.00 57.12 90 TYR A C 1
ATOM 688 O O . TYR A 1 90 ? 6.768 -12.633 -13.103 1.00 57.12 90 TYR A O 1
ATOM 696 N N . GLN A 1 91 ? 8.701 -12.860 -14.263 1.00 55.75 91 GLN A N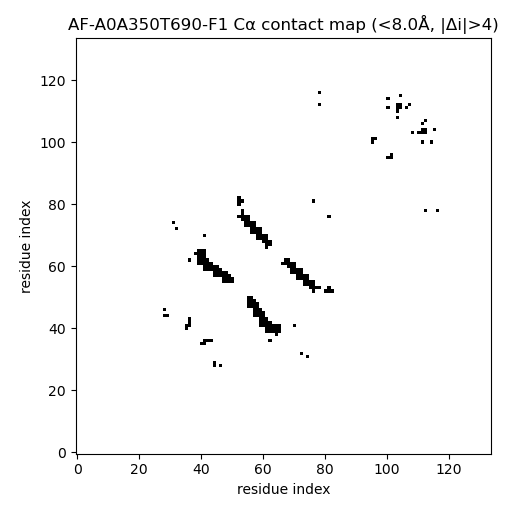 1
ATOM 697 C CA . GLN A 1 91 ? 8.191 -12.448 -15.572 1.00 55.75 91 GLN A CA 1
ATOM 698 C C . GLN A 1 91 ? 7.737 -13.626 -16.440 1.00 55.75 91 GLN A C 1
ATOM 700 O O . GLN A 1 91 ? 6.807 -13.451 -17.224 1.00 55.75 91 GLN A O 1
ATOM 705 N N . GLU A 1 92 ? 8.323 -14.817 -16.275 1.00 50.25 92 GLU A N 1
ATOM 706 C CA . GLU A 1 92 ? 8.098 -15.994 -17.138 1.00 50.25 92 GLU A CA 1
ATOM 707 C C . GLU A 1 92 ? 6.654 -16.538 -17.172 1.00 50.25 92 GLU A C 1
ATOM 709 O O . GLU A 1 92 ? 6.337 -17.367 -18.018 1.00 50.25 92 GLU A O 1
ATOM 714 N N . GLY A 1 93 ? 5.740 -16.031 -16.340 1.00 52.12 93 GLY A N 1
ATOM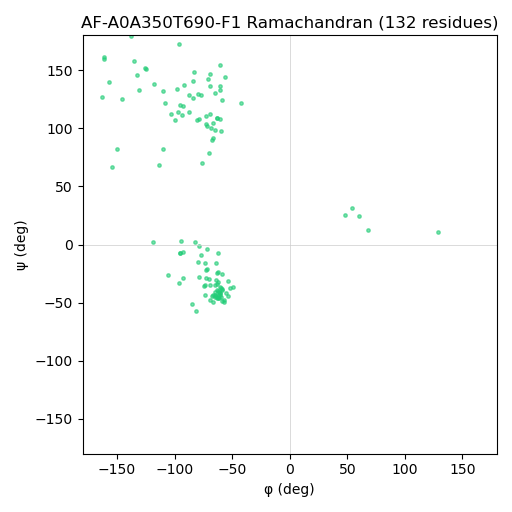 715 C CA . GLY A 1 93 ? 4.310 -16.378 -16.381 1.00 52.12 93 GLY A CA 1
ATOM 716 C C . GLY A 1 93 ? 3.354 -15.215 -16.667 1.00 52.12 93 GLY A C 1
ATOM 717 O O . GLY A 1 93 ? 2.143 -15.411 -16.635 1.00 52.12 93 GLY A O 1
ATOM 718 N N . ARG A 1 94 ? 3.852 -13.991 -16.904 1.00 56.53 94 ARG A N 1
ATOM 719 C CA . ARG A 1 94 ? 3.020 -12.774 -17.011 1.00 56.53 94 ARG A CA 1
ATOM 720 C C . ARG A 1 94 ? 3.045 -12.212 -18.426 1.00 56.53 94 ARG A C 1
ATOM 722 O O . ARG A 1 94 ? 3.610 -11.153 -18.686 1.00 56.53 94 ARG A O 1
ATOM 729 N N . TRP A 1 95 ? 2.446 -12.944 -19.357 1.00 51.69 95 TRP A N 1
ATOM 730 C CA . TRP A 1 95 ? 2.332 -12.508 -20.744 1.00 51.69 95 TRP A CA 1
ATOM 731 C C . TRP A 1 95 ? 1.078 -11.656 -20.949 1.00 51.69 95 TRP A C 1
ATOM 733 O O . TRP A 1 95 ? -0.042 -12.147 -20.830 1.00 51.69 95 TRP A O 1
ATOM 743 N N . SER A 1 96 ? 1.256 -10.372 -21.257 1.00 53.16 96 SER A N 1
ATOM 744 C CA . SER A 1 96 ? 0.170 -9.523 -21.754 1.00 53.16 96 SER A CA 1
ATOM 745 C C . SER A 1 96 ? 0.097 -9.655 -23.276 1.00 53.16 96 SER A C 1
ATOM 747 O O . SER A 1 96 ? 1.100 -9.448 -23.956 1.00 53.16 96 SER A O 1
ATOM 749 N N . ASP A 1 97 ? -1.084 -9.945 -23.821 1.00 54.12 97 ASP A N 1
ATOM 750 C CA . ASP A 1 97 ? -1.295 -10.088 -25.274 1.00 54.12 97 ASP A CA 1
ATOM 751 C C . ASP A 1 97 ? -1.235 -8.735 -26.034 1.00 54.12 97 ASP A C 1
ATOM 753 O O . ASP A 1 97 ? -1.282 -8.660 -27.263 1.00 54.12 97 ASP A O 1
ATOM 757 N N . ASP A 1 98 ? -1.080 -7.623 -25.304 1.00 57.06 98 ASP A N 1
ATOM 758 C CA . ASP A 1 98 ? -0.941 -6.285 -25.873 1.00 57.06 98 ASP A CA 1
ATOM 759 C C . ASP A 1 98 ? 0.497 -6.014 -26.359 1.00 57.06 98 ASP A C 1
ATOM 761 O O . ASP A 1 98 ? 1.429 -5.751 -25.588 1.00 57.06 98 ASP A O 1
ATOM 765 N N . ARG A 1 99 ? 0.662 -6.005 -27.688 1.00 59.44 99 ARG A N 1
ATOM 766 C CA . ARG A 1 99 ? 1.923 -5.701 -28.387 1.00 59.44 99 ARG A CA 1
ATOM 767 C C . ARG A 1 99 ? 2.560 -4.368 -27.979 1.00 59.44 99 ARG A C 1
ATOM 769 O O . ARG A 1 99 ? 3.786 -4.258 -28.027 1.00 59.44 99 ARG A O 1
ATOM 776 N N . ARG A 1 100 ? 1.779 -3.348 -27.601 1.00 58.12 100 ARG A N 1
ATOM 777 C CA . ARG A 1 100 ? 2.324 -2.035 -27.203 1.00 58.12 100 ARG A CA 1
ATOM 778 C C . ARG A 1 100 ? 2.973 -2.106 -25.830 1.00 58.12 100 ARG A C 1
ATOM 780 O O . ARG A 1 100 ? 4.079 -1.597 -25.652 1.00 58.12 100 ARG A O 1
ATOM 787 N N . ILE A 1 101 ? 2.310 -2.782 -24.895 1.00 58.06 101 ILE A N 1
ATOM 788 C CA . ILE A 1 101 ? 2.826 -3.019 -23.548 1.00 58.06 101 ILE A CA 1
ATOM 789 C C . ILE A 1 101 ? 4.072 -3.907 -23.626 1.00 58.06 101 ILE A C 1
ATOM 791 O O . ILE A 1 101 ? 5.103 -3.574 -23.044 1.00 58.06 101 ILE A O 1
ATOM 795 N N . ARG A 1 102 ? 4.031 -4.958 -24.451 1.00 61.97 102 ARG A N 1
ATOM 796 C CA . ARG A 1 102 ? 5.183 -5.827 -24.706 1.00 61.97 102 ARG A CA 1
ATOM 797 C C . ARG A 1 102 ? 6.395 -5.059 -25.238 1.00 61.97 102 ARG A C 1
ATOM 799 O O . ARG A 1 102 ? 7.482 -5.181 -24.686 1.00 61.97 102 ARG A O 1
ATOM 806 N N . ARG A 1 103 ? 6.213 -4.190 -26.236 1.00 62.03 103 ARG A N 1
ATOM 807 C CA . ARG A 1 103 ? 7.303 -3.354 -26.765 1.00 62.03 103 ARG A CA 1
ATOM 808 C C . ARG A 1 103 ? 7.833 -2.356 -25.724 1.00 62.03 103 ARG A C 1
ATOM 810 O O . ARG A 1 103 ? 9.029 -2.073 -25.701 1.00 62.03 103 ARG A O 1
ATOM 817 N N . ALA A 1 104 ? 6.968 -1.820 -24.861 1.00 58.47 104 ALA A N 1
ATOM 818 C CA . ALA A 1 104 ? 7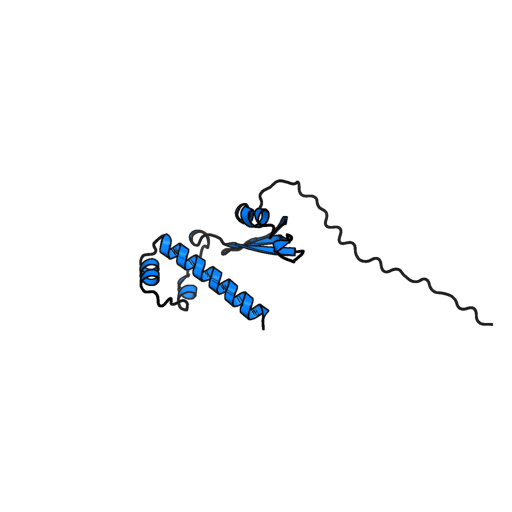.371 -0.927 -23.773 1.00 58.47 104 ALA A CA 1
ATOM 819 C C . ALA A 1 104 ? 8.164 -1.657 -22.671 1.00 58.47 104 ALA A C 1
ATOM 821 O O . ALA A 1 104 ? 9.093 -1.059 -22.112 1.00 58.47 104 ALA A O 1
ATOM 822 N N . PHE A 1 105 ? 7.832 -2.926 -22.398 1.00 60.44 105 PHE A N 1
ATOM 823 C CA . PHE A 1 105 ? 8.600 -3.830 -21.535 1.00 60.44 105 PHE A CA 1
ATOM 824 C C . PHE A 1 105 ? 9.956 -4.181 -22.148 1.00 60.44 105 PHE A C 1
ATOM 826 O O . PHE A 1 105 ? 10.981 -4.012 -21.491 1.00 60.44 105 PHE A O 1
ATOM 833 N N . GLU A 1 106 ? 9.976 -4.585 -23.420 1.00 62.38 106 GLU A N 1
ATOM 834 C CA . GLU A 1 106 ? 11.194 -4.930 -24.164 1.00 62.38 106 GLU A CA 1
ATOM 835 C C . GLU A 1 106 ? 12.169 -3.743 -24.235 1.00 62.38 106 GLU A C 1
ATOM 837 O O . GLU A 1 106 ? 13.376 -3.915 -24.073 1.00 62.38 106 GLU A O 1
ATOM 842 N N . GLN A 1 107 ? 11.656 -2.515 -24.373 1.00 65.38 107 GLN A N 1
ATOM 843 C CA . GLN A 1 107 ? 12.471 -1.293 -24.365 1.00 65.38 107 GLN A CA 1
ATOM 844 C C . GLN A 1 107 ? 12.890 -0.817 -22.962 1.00 65.38 107 GLN A C 1
ATOM 846 O O . GLN A 1 107 ? 13.574 0.200 -22.854 1.00 65.38 107 GLN A O 1
ATOM 851 N N . LYS A 1 108 ? 12.478 -1.496 -21.877 1.00 64.12 108 LYS A N 1
ATOM 852 C CA . LYS A 1 108 ? 12.765 -1.123 -20.470 1.00 64.12 108 LYS A CA 1
ATOM 853 C C . LYS A 1 108 ? 12.492 0.353 -20.145 1.00 64.12 108 LYS A C 1
ATOM 855 O O . LYS A 1 108 ? 13.080 0.935 -19.221 1.00 64.12 108 LYS A O 1
ATOM 860 N N . SER A 1 109 ? 11.586 0.970 -20.903 1.00 72.62 109 SER A N 1
ATOM 861 C CA . SER A 1 109 ? 11.261 2.385 -20.764 1.00 72.62 109 SER A CA 1
ATOM 862 C C . SER A 1 109 ? 10.716 2.654 -19.360 1.00 72.62 109 SER A C 1
ATOM 864 O O . SER A 1 109 ? 10.171 1.761 -18.706 1.00 72.62 109 SER A O 1
ATOM 866 N N . ARG A 1 110 ? 10.855 3.887 -18.860 1.00 69.6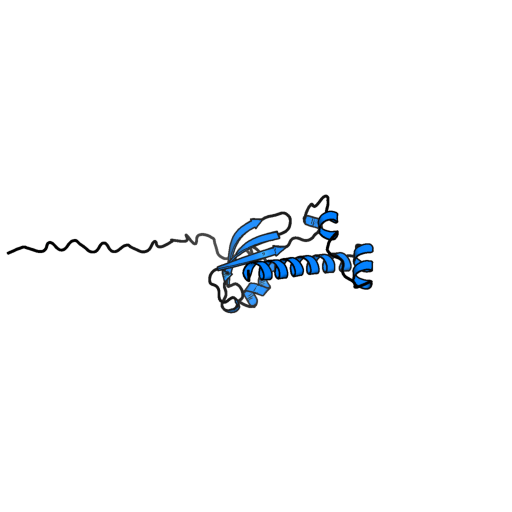2 110 ARG A N 1
ATOM 867 C CA . ARG A 1 110 ? 10.303 4.263 -17.545 1.00 69.62 110 ARG A CA 1
ATOM 868 C C . ARG A 1 110 ? 8.799 3.965 -17.464 1.00 69.62 110 ARG A C 1
ATOM 870 O O . ARG A 1 110 ? 8.345 3.427 -16.460 1.00 69.62 110 ARG A O 1
ATOM 877 N N . ALA A 1 111 ? 8.067 4.255 -18.542 1.00 71.38 111 ALA A N 1
ATOM 878 C CA . ALA A 1 111 ? 6.643 3.956 -18.664 1.00 71.38 111 ALA A CA 1
ATOM 879 C C . ALA A 1 111 ? 6.363 2.443 -18.650 1.00 71.38 111 ALA A C 1
ATOM 881 O O . ALA A 1 111 ? 5.491 1.994 -17.914 1.00 71.38 111 ALA A O 1
ATOM 882 N N . GLY A 1 112 ? 7.148 1.648 -19.386 1.00 71.44 112 GLY A N 1
ATOM 883 C CA . GLY A 1 112 ? 7.041 0.187 -19.379 1.00 71.44 112 GLY A CA 1
ATOM 884 C C . GLY A 1 112 ? 7.273 -0.412 -17.991 1.00 71.44 112 GLY A C 1
ATOM 885 O O . GLY A 1 112 ? 6.476 -1.220 -17.531 1.00 71.44 112 GLY A O 1
ATOM 886 N N . ARG A 1 113 ? 8.306 0.038 -17.268 1.00 72.81 113 ARG A N 1
ATOM 887 C CA . ARG A 1 113 ? 8.579 -0.423 -15.894 1.00 72.81 113 ARG A CA 1
ATOM 888 C C . ARG A 1 113 ? 7.458 -0.063 -14.914 1.00 72.81 113 ARG A C 1
ATOM 890 O O . ARG A 1 113 ? 7.110 -0.885 -14.073 1.00 72.81 113 ARG A O 1
ATOM 897 N N . ALA A 1 114 ? 6.870 1.128 -15.036 1.00 74.75 114 ALA A N 1
ATOM 898 C CA . ALA A 1 114 ? 5.737 1.539 -14.206 1.00 74.75 114 ALA A CA 1
ATOM 899 C C . ALA A 1 114 ? 4.472 0.709 -14.495 1.00 74.75 114 ALA A C 1
ATOM 901 O O . ALA A 1 114 ? 3.826 0.239 -13.562 1.00 74.75 114 ALA A O 1
ATOM 902 N N . ALA A 1 115 ? 4.159 0.463 -15.771 1.00 75.81 115 ALA A N 1
ATOM 903 C CA . ALA A 1 115 ? 3.038 -0.392 -16.166 1.00 75.81 115 ALA A CA 1
ATOM 904 C C . ALA A 1 115 ? 3.221 -1.838 -15.677 1.00 75.81 115 ALA A C 1
ATOM 906 O O . ALA A 1 115 ? 2.276 -2.455 -15.186 1.00 75.81 115 ALA A O 1
ATOM 907 N N . GLN A 1 116 ? 4.450 -2.360 -15.749 1.00 74.56 116 GLN A N 1
ATOM 908 C CA . GLN A 1 116 ? 4.780 -3.701 -15.262 1.00 74.56 116 GLN A CA 1
ATOM 909 C C . GLN A 1 116 ? 4.534 -3.801 -13.764 1.00 74.56 116 GLN A C 1
ATOM 911 O O . GLN A 1 116 ? 3.935 -4.755 -13.274 1.00 74.56 116 GLN A O 1
ATOM 916 N N . PHE A 1 117 ? 4.999 -2.784 -13.047 1.00 79.56 117 PHE A N 1
ATOM 917 C CA . PHE A 1 117 ? 4.858 -2.708 -11.615 1.00 79.56 117 PHE A CA 1
ATOM 918 C C . PHE A 1 117 ? 3.384 -2.638 -11.191 1.00 79.56 117 PHE A C 1
ATOM 920 O O . PHE A 1 117 ? 2.964 -3.411 -10.334 1.00 79.56 117 PHE A O 1
ATOM 927 N N . GLY A 1 118 ? 2.581 -1.791 -11.841 1.00 82.69 118 GLY A N 1
ATOM 928 C CA . GLY A 1 118 ? 1.140 -1.714 -11.589 1.00 82.69 118 GLY A CA 1
ATOM 929 C C . GLY A 1 118 ? 0.414 -3.034 -11.870 1.00 82.69 118 GLY A C 1
ATOM 930 O O . GLY A 1 118 ? -0.374 -3.489 -11.045 1.00 82.69 118 GLY A O 1
ATOM 931 N N . SER A 1 119 ? 0.734 -3.703 -12.983 1.00 81.31 119 SER A N 1
ATOM 932 C CA . SER A 1 119 ? 0.188 -5.032 -13.297 1.00 81.31 119 SER A CA 1
ATOM 933 C C . SER A 1 119 ? 0.561 -6.081 -12.242 1.00 81.31 119 SER A C 1
ATOM 935 O O . SER A 1 119 ? -0.263 -6.928 -11.896 1.00 81.31 119 SER A O 1
ATOM 937 N N . TRP A 1 120 ? 1.774 -6.007 -11.686 1.00 81.94 120 TRP A N 1
ATOM 938 C CA . TRP A 1 120 ? 2.212 -6.895 -10.613 1.00 81.94 120 TRP A CA 1
ATOM 939 C C . TRP A 1 120 ? 1.399 -6.698 -9.325 1.00 81.94 120 TRP A C 1
ATOM 941 O O . TRP A 1 120 ? 0.934 -7.691 -8.768 1.00 81.94 120 TRP A O 1
ATOM 951 N N . ILE A 1 121 ? 1.157 -5.448 -8.907 1.00 86.81 121 ILE A N 1
ATOM 952 C CA . ILE A 1 121 ? 0.301 -5.137 -7.745 1.00 86.81 121 ILE A CA 1
ATOM 953 C C . ILE A 1 121 ? -1.135 -5.618 -7.984 1.00 86.81 121 ILE A C 1
ATOM 955 O O . ILE A 1 121 ? -1.728 -6.243 -7.109 1.00 86.81 121 ILE A O 1
ATOM 959 N N . ALA A 1 122 ? -1.695 -5.353 -9.169 1.00 86.44 122 ALA A N 1
ATOM 960 C CA . ALA A 1 122 ? -3.061 -5.756 -9.500 1.00 86.44 122 ALA A CA 1
ATOM 961 C C . ALA A 1 122 ? -3.234 -7.280 -9.434 1.00 86.44 122 ALA A C 1
ATOM 963 O O . ALA A 1 122 ? -4.215 -7.772 -8.884 1.00 86.44 122 ALA A O 1
ATOM 964 N N . HIS A 1 123 ? -2.254 -8.033 -9.938 1.00 85.75 123 HIS A N 1
ATOM 965 C CA . HIS A 1 123 ? -2.269 -9.489 -9.848 1.00 85.75 123 HIS A CA 1
ATOM 966 C C . HIS A 1 123 ? -2.169 -9.990 -8.401 1.00 85.75 123 HIS A C 1
ATOM 968 O O . HIS A 1 123 ? -2.867 -10.936 -8.034 1.00 85.75 123 HIS A O 1
ATOM 974 N N . GLU A 1 124 ? -1.327 -9.359 -7.574 1.00 89.06 124 GLU A N 1
ATOM 975 C CA . GLU A 1 124 ? -1.263 -9.675 -6.144 1.00 89.06 124 GLU A CA 1
ATOM 976 C C . GLU A 1 124 ? -2.628 -9.461 -5.479 1.00 89.06 124 GLU A C 1
ATOM 978 O O . GLU A 1 124 ? -3.133 -10.365 -4.817 1.00 89.06 124 GLU A O 1
ATOM 983 N N . PHE A 1 125 ? -3.262 -8.314 -5.722 1.00 90.50 125 PHE A N 1
ATOM 984 C CA . PHE A 1 125 ? -4.594 -8.007 -5.209 1.00 90.50 125 PHE A CA 1
ATOM 985 C C . PHE A 1 125 ? -5.632 -9.055 -5.634 1.00 90.50 125 PHE A C 1
ATOM 987 O O . PHE A 1 125 ? -6.329 -9.606 -4.784 1.00 90.50 125 PHE A O 1
ATOM 994 N N . SER A 1 126 ? -5.692 -9.408 -6.923 1.00 89.12 126 SER A N 1
ATOM 995 C CA . SER A 1 126 ? -6.600 -10.457 -7.410 1.00 89.12 126 SER A CA 1
ATOM 996 C C . SER A 1 126 ? -6.349 -11.810 -6.742 1.00 89.12 126 SER A C 1
ATOM 998 O O . SER A 1 126 ? -7.297 -12.521 -6.422 1.00 89.12 126 SER A O 1
ATOM 1000 N N . THR A 1 127 ? -5.084 -12.159 -6.503 1.00 91.62 127 THR A N 1
ATOM 1001 C CA . THR A 1 127 ? -4.714 -13.416 -5.839 1.00 91.62 127 THR A CA 1
ATOM 1002 C C . THR A 1 127 ? -5.151 -13.421 -4.376 1.00 91.62 127 THR A C 1
ATOM 1004 O O . THR A 1 127 ? -5.728 -14.404 -3.919 1.00 91.62 127 THR A O 1
ATOM 1007 N N . LEU A 1 128 ? -4.934 -12.321 -3.648 1.00 91.44 128 LEU A N 1
ATOM 1008 C CA . LEU A 1 128 ? -5.396 -12.178 -2.265 1.00 91.44 128 LEU A CA 1
ATOM 1009 C C . LEU A 1 128 ? -6.921 -12.280 -2.172 1.00 91.44 128 LEU A C 1
ATOM 1011 O O . LEU A 1 128 ? -7.431 -12.968 -1.293 1.00 91.44 128 LEU A O 1
ATOM 1015 N N . HIS A 1 129 ? -7.643 -11.664 -3.110 1.00 89.94 129 HIS A N 1
ATOM 1016 C CA . HIS A 1 129 ? -9.098 -11.789 -3.181 1.00 89.94 129 HIS A CA 1
ATOM 1017 C C . HIS A 1 129 ? -9.559 -13.221 -3.442 1.00 89.94 129 HIS A C 1
ATOM 1019 O O . HIS A 1 129 ? -10.489 -13.682 -2.787 1.00 89.94 129 HIS A O 1
ATOM 1025 N N . LEU A 1 130 ? -8.900 -13.934 -4.358 1.00 91.88 130 LEU A N 1
ATOM 1026 C CA . LEU A 1 130 ? -9.214 -15.333 -4.639 1.00 91.88 130 LEU A CA 1
ATOM 1027 C C . LEU A 1 130 ? -9.003 -16.214 -3.402 1.00 91.88 130 LEU A C 1
ATOM 1029 O O . LEU A 1 130 ? -9.868 -17.016 -3.070 1.00 91.88 130 LEU A O 1
ATOM 1033 N N . LEU A 1 131 ? -7.874 -16.044 -2.711 1.00 93.69 131 LEU A N 1
ATOM 1034 C CA . LEU A 1 131 ? -7.542 -16.821 -1.514 1.00 93.69 131 LEU A CA 1
ATOM 1035 C C . LEU A 1 131 ? -8.419 -16.467 -0.311 1.00 93.69 131 LEU A C 1
ATOM 1037 O O . LEU A 1 131 ? -8.657 -17.321 0.529 1.00 93.69 131 LEU A O 1
ATOM 1041 N N . SER A 1 132 ? -8.899 -15.227 -0.223 1.00 90.50 132 SER A N 1
ATOM 1042 C CA . SER A 1 132 ? -9.833 -14.810 0.826 1.00 90.50 132 SER A CA 1
ATOM 1043 C C . SER A 1 132 ? -11.247 -15.360 0.627 1.00 90.50 132 SER A C 1
ATOM 1045 O O . SER A 1 132 ? -12.021 -15.361 1.581 1.00 90.50 132 SER A O 1
ATOM 1047 N N . ALA A 1 133 ? -11.612 -15.736 -0.600 1.00 82.19 133 ALA A N 1
ATOM 1048 C CA . ALA A 1 133 ? -12.934 -16.261 -0.935 1.00 82.19 133 ALA A CA 1
ATOM 1049 C C . ALA A 1 133 ? -13.001 -17.801 -0.935 1.00 82.19 133 ALA A C 1
ATOM 1051 O O . ALA A 1 133 ? -14.089 -18.348 -1.119 1.00 82.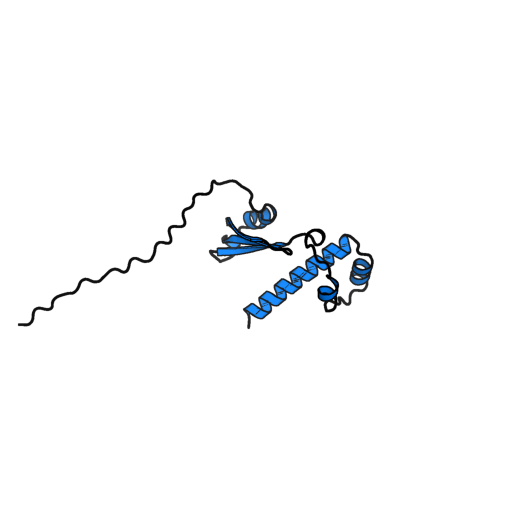19 133 ALA A O 1
ATOM 1052 N N . ALA A 1 134 ? -11.857 -18.475 -0.786 1.00 63.31 134 ALA A N 1
ATOM 1053 C CA . ALA A 1 134 ? -11.726 -19.932 -0.740 1.00 63.31 134 ALA A CA 1
ATOM 1054 C C . ALA A 1 134 ? -11.911 -20.472 0.684 1.00 63.31 134 ALA A C 1
ATOM 1056 O O . ALA A 1 134 ? -12.497 -21.571 0.805 1.00 63.31 134 ALA A O 1
#

Mean predicted aligned error: 13.73 Å

pLDDT: mean 72.77, std 20.77, range [35.56, 97.25]

Foldseek 3Di:
DDDDDDDDDPPPDDDPPPPPPPDDPDDCPDVVCVVCCVVQQFVAFDAWPDDALFWTKTWTQGGPVNPDRIDIDTGTDQPVSSPDPPCVVVVPPDDDPDPVLVVLCVVVPPVNSVVVVVVVVVVVVVVVVVVVVD

Sequence (134 aa):
MATRTCLPVIHLEEPTVSIETSNPVGENRAPELASFLDEQFISEVLRELKSGKEATAWVCRGGPASGHDLVVAKVYRPIVERGFKNDAVYQEGRWSDDRRIRRAFEQKSRAGRAAQFGSWIAHEFSTLHLLSAA

Secondary structure (DSSP, 8-state):
----------------------S-TT--S-GGGHHHHHTTSEEEEEEEE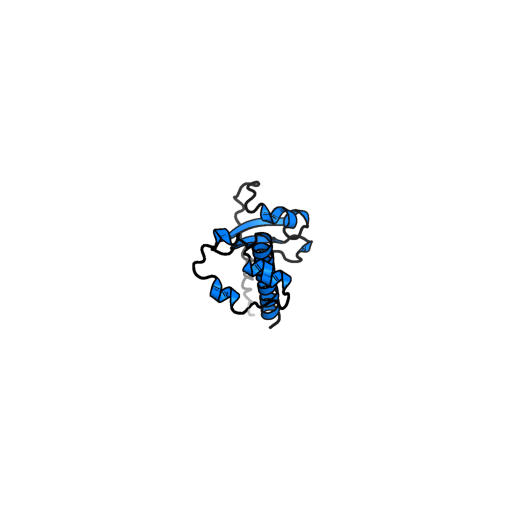EE-SSEEEEEEEEPGGGT-SEEEEEEEPPGGGS--S-THHHHTT---S-HHHHHHHHTT-HHHHHHHHHHHHHHHHHHHHHHH--

Solvent-accessible surface area (backbone atoms only — not comparable to full-atom values): 8478 Å² total; per-residue (Å²): 139,82,83,83,79,81,77,82,81,79,80,78,75,76,85,77,80,79,75,80,85,81,70,80,88,82,72,79,87,57,68,91,48,49,66,38,45,77,66,26,40,26,71,44,79,75,43,80,71,46,80,56,59,60,32,35,33,28,38,25,34,29,15,84,71,55,78,39,73,66,43,75,49,74,47,70,53,59,77,90,71,35,76,73,92,69,62,61,75,76,48,80,81,66,82,67,93,48,68,68,59,47,52,28,47,76,64,64,34,74,67,23,51,51,53,51,50,53,52,51,53,53,50,50,52,54,49,53,53,52,63,73,73,107

Nearest PDB structures (foldseek):
  6zxf-assembly1_z  TM=7.806E-01  e=1.876E-02  Homo sapiens
  3re4-assembly2_B  TM=7.865E-01  e=5.279E-01  Archaeoglobus fulgidus
  1ztf-assembly1_A  TM=5.690E-01  e=6.824E-01  Archaeoglobus fulgidus
  7u98-assembly1_A  TM=7.112E-01  e=1.906E+00  Homo sapiens
  6q3m-assembly4_D  TM=4.575E-01  e=1.474E+00  Homo sapiens